Protein AF-A0A1Y3NST9-F1 (afdb_monomer_lite)

Radius of gyration: 18.48 Å; chains: 1; bounding box: 45×22×60 Å

Secondary structure (DSSP, 8-state):
--------------S---B---B-HHHHHTT----SBPSSGGGBTTS-EETTEEB--TTS--EEEEEETTEEEEEEPTTS--SSGGGBSSS-------

pLDDT: mean 79.69, std 19.72, range [33.66, 96.44]

Structure (mmCIF, N/CA/C/O backbone):
data_AF-A0A1Y3NST9-F1
#
_entry.id   AF-A0A1Y3NST9-F1
#
loop_
_atom_site.group_PDB
_atom_site.id
_atom_site.type_symbol
_atom_site.label_atom_id
_atom_site.label_alt_id
_atom_site.label_comp_id
_atom_site.label_asym_id
_atom_site.label_entity_id
_atom_site.label_seq_id
_atom_site.pdbx_PDB_ins_code
_atom_site.Cartn_x
_atom_site.Cartn_y
_atom_site.Cartn_z
_atom_site.occupancy
_atom_site.B_iso_or_equiv
_atom_site.auth_seq_id
_atom_site.auth_comp_id
_atom_site.auth_asym_id
_atom_site.auth_atom_id
_atom_site.pdbx_PDB_model_num
ATOM 1 N N . MET A 1 1 ? -27.997 12.093 -45.862 1.00 38.03 1 MET A N 1
ATOM 2 C CA . MET A 1 1 ? -28.508 12.673 -44.602 1.00 38.03 1 MET A CA 1
ATOM 3 C C . MET A 1 1 ? -28.651 11.531 -43.604 1.00 38.03 1 MET A C 1
ATOM 5 O O . MET A 1 1 ? -29.679 10.871 -43.591 1.00 38.03 1 MET A O 1
ATOM 9 N N . TYR A 1 2 ? -27.593 11.214 -42.857 1.00 33.66 2 TYR A N 1
ATOM 10 C CA . TYR A 1 2 ? -27.620 10.139 -41.861 1.00 33.66 2 TYR A CA 1
ATOM 11 C C . TYR A 1 2 ? -27.629 10.779 -40.476 1.00 33.66 2 TYR A C 1
ATOM 13 O O . TYR A 1 2 ? -26.679 11.462 -40.102 1.00 33.66 2 TYR A O 1
ATOM 21 N N . LYS A 1 3 ? -28.741 10.614 -39.753 1.00 37.38 3 LYS A N 1
ATOM 22 C CA . LYS A 1 3 ? -28.852 10.975 -38.338 1.00 37.38 3 LYS A CA 1
ATOM 23 C C . LYS A 1 3 ? -28.001 9.988 -37.538 1.00 37.38 3 LYS A C 1
ATOM 25 O O . LYS A 1 3 ? -28.390 8.835 -37.375 1.00 37.38 3 LYS A O 1
ATOM 30 N N . LEU A 1 4 ? -26.846 10.443 -37.062 1.00 39.56 4 LEU A N 1
ATOM 31 C CA . LEU A 1 4 ? -26.140 9.805 -35.957 1.00 39.56 4 LEU A CA 1
ATOM 32 C C . LEU A 1 4 ? -26.968 10.063 -34.695 1.00 39.56 4 LEU A C 1
ATOM 34 O O . LEU A 1 4 ? -27.131 11.204 -34.275 1.00 39.56 4 LEU A O 1
ATOM 38 N N . PHE A 1 5 ? -27.550 9.005 -34.136 1.00 43.56 5 PHE A N 1
ATOM 39 C CA . PHE A 1 5 ? -28.100 9.046 -32.789 1.00 43.56 5 PHE A CA 1
ATOM 40 C C . PHE A 1 5 ? -26.924 9.124 -31.813 1.00 43.56 5 PHE A C 1
ATOM 42 O O . PHE A 1 5 ? -26.272 8.119 -31.530 1.00 43.56 5 PHE A O 1
ATOM 49 N N . GLU A 1 6 ? -26.647 10.322 -31.308 1.00 48.69 6 GLU A N 1
ATOM 50 C CA . GLU A 1 6 ? -25.844 10.509 -30.106 1.00 48.69 6 GLU A CA 1
ATOM 51 C C . GLU A 1 6 ? -26.630 9.935 -28.927 1.00 48.69 6 GLU A C 1
ATOM 53 O O . GLU A 1 6 ? -27.509 10.578 -28.358 1.00 48.69 6 GLU A O 1
ATOM 58 N N . LYS A 1 7 ? -26.333 8.689 -28.556 1.00 42.84 7 LYS A N 1
ATOM 59 C CA . LYS A 1 7 ? -26.639 8.228 -27.207 1.00 42.84 7 LYS A CA 1
ATOM 60 C C . LYS A 1 7 ? -25.506 8.728 -26.322 1.00 42.84 7 LYS A C 1
ATOM 62 O O . LYS A 1 7 ? -24.536 8.014 -26.081 1.00 42.84 7 LYS A O 1
ATOM 67 N N . THR A 1 8 ? -25.615 9.975 -25.876 1.00 47.31 8 THR A N 1
ATOM 68 C CA . THR A 1 8 ? -24.874 10.458 -24.714 1.00 47.31 8 THR A CA 1
ATOM 69 C C . THR A 1 8 ? -25.330 9.612 -23.534 1.00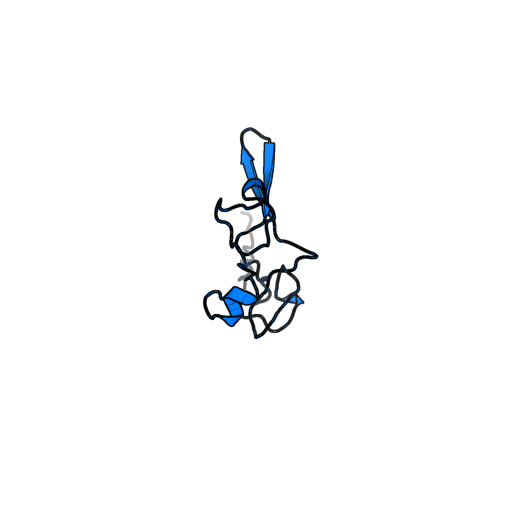 47.31 8 THR A C 1
ATOM 71 O O . THR A 1 8 ? -26.374 9.860 -22.935 1.00 47.31 8 THR A O 1
ATOM 74 N N . SER A 1 9 ? -24.595 8.539 -23.243 1.00 50.22 9 SER A N 1
ATOM 75 C CA . SER A 1 9 ? -24.689 7.904 -21.940 1.00 50.22 9 SER A CA 1
ATOM 76 C C . SER A 1 9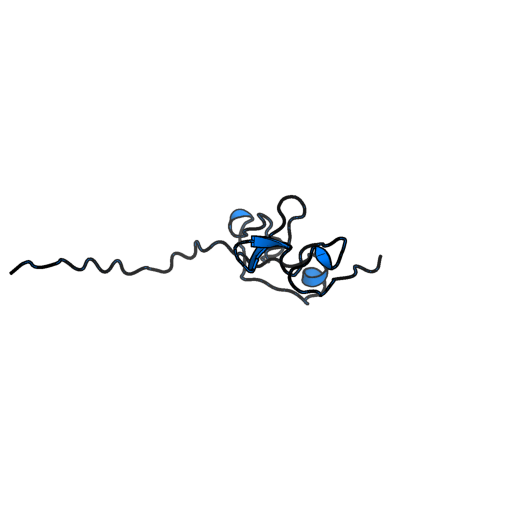 ? -24.192 8.935 -20.939 1.00 50.22 9 SER A C 1
ATOM 78 O O . SER A 1 9 ? -22.987 9.145 -20.800 1.00 50.22 9 SER A O 1
ATOM 80 N N . GLU A 1 10 ? -25.130 9.621 -20.300 1.00 47.97 10 GLU A N 1
ATOM 81 C CA . GLU A 1 10 ? -24.901 10.317 -19.046 1.00 47.97 10 GLU A CA 1
ATOM 82 C C . GLU A 1 10 ? -24.210 9.319 -18.108 1.00 47.97 10 GLU A C 1
ATOM 84 O O . GLU A 1 10 ? -24.818 8.359 -17.632 1.00 47.97 10 GLU A O 1
ATOM 89 N N . ILE A 1 11 ? -22.900 9.482 -17.915 1.00 50.22 11 ILE A N 1
ATOM 90 C CA . ILE A 1 11 ? -22.163 8.752 -16.890 1.00 50.22 11 ILE A CA 1
ATOM 91 C C . ILE A 1 11 ? -22.632 9.354 -15.570 1.00 50.22 11 ILE A C 1
ATOM 93 O O . ILE A 1 11 ? -22.072 10.329 -15.075 1.00 50.22 11 ILE A O 1
ATOM 97 N N . SER A 1 12 ? -23.705 8.791 -15.020 1.00 41.94 12 SER A N 1
ATOM 98 C CA . SER A 1 12 ? -23.953 8.869 -13.586 1.00 41.94 12 SER A CA 1
ATOM 99 C C . SER A 1 12 ? -22.675 8.385 -12.889 1.00 41.94 12 SER A C 1
ATOM 101 O O . SER A 1 12 ? -22.195 7.298 -13.234 1.00 41.94 12 SER A O 1
ATOM 103 N N . PRO A 1 13 ? -22.069 9.151 -11.964 1.00 46.91 13 PRO A N 1
ATOM 104 C CA . PRO A 1 13 ? -20.941 8.668 -11.187 1.00 46.91 13 PRO A CA 1
ATOM 105 C C . PRO A 1 13 ? -21.462 7.580 -10.245 1.00 46.91 13 PRO A C 1
ATOM 107 O O . PRO A 1 13 ? -21.817 7.842 -9.098 1.00 46.91 13 PRO A O 1
ATOM 110 N N . ASN A 1 14 ? -21.535 6.340 -10.729 1.00 49.12 14 ASN A N 1
ATOM 111 C CA . ASN A 1 14 ? -21.576 5.195 -9.837 1.00 49.12 14 ASN A CA 1
ATOM 112 C C . ASN A 1 14 ? -20.328 5.302 -8.959 1.00 49.12 14 ASN A C 1
ATOM 114 O O . ASN A 1 14 ? -19.204 5.317 -9.461 1.00 49.12 14 ASN A O 1
ATOM 118 N N . ASN A 1 15 ? -20.536 5.408 -7.649 1.00 55.19 15 ASN A N 1
ATOM 119 C CA . ASN A 1 15 ? -19.502 5.519 -6.621 1.00 55.19 15 ASN A CA 1
ATOM 120 C C . ASN A 1 15 ? -18.615 4.254 -6.495 1.00 55.19 15 ASN A C 1
ATOM 122 O O . ASN A 1 15 ? -17.943 4.080 -5.485 1.00 55.19 15 ASN A O 1
ATOM 126 N N . ASP A 1 16 ? -18.555 3.407 -7.525 1.00 63.97 16 ASP A N 1
ATOM 127 C CA . ASP A 1 16 ? -17.788 2.157 -7.593 1.00 63.97 16 ASP A CA 1
ATOM 128 C C . ASP A 1 16 ? -16.347 2.382 -8.091 1.00 63.97 16 ASP A C 1
ATOM 130 O O . ASP A 1 16 ? -15.715 1.501 -8.677 1.00 63.97 16 ASP A O 1
ATOM 134 N N . SER A 1 17 ? -15.798 3.587 -7.913 1.00 79.06 17 SER A N 1
ATOM 135 C CA . SER A 1 17 ? -14.400 3.839 -8.262 1.00 79.06 17 SER A CA 1
ATOM 136 C C . SER A 1 17 ? -13.494 3.276 -7.167 1.00 79.06 17 SER A C 1
ATOM 138 O O . SER A 1 17 ? -13.419 3.840 -6.072 1.00 79.06 17 SER A O 1
ATOM 140 N N . LEU A 1 18 ? -12.781 2.196 -7.480 1.00 91.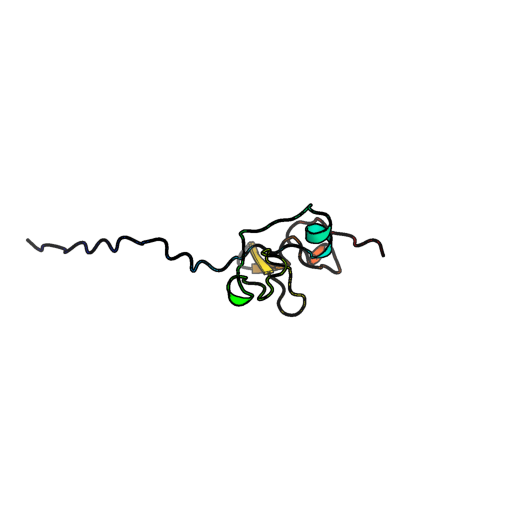06 18 LEU A N 1
ATOM 141 C CA . LEU A 1 18 ? -11.763 1.595 -6.621 1.00 91.06 18 LEU A CA 1
ATOM 142 C C . LEU A 1 18 ? -10.778 2.661 -6.093 1.00 91.06 18 LEU A C 1
ATOM 144 O O . LEU A 1 18 ? -10.243 3.483 -6.847 1.00 91.06 18 LEU A O 1
ATOM 148 N N . ILE A 1 19 ? -10.537 2.667 -4.785 1.00 93.06 19 ILE A N 1
ATOM 149 C CA . ILE A 1 19 ? -9.660 3.626 -4.113 1.00 93.06 19 ILE A CA 1
ATOM 150 C C . ILE A 1 19 ? -8.216 3.155 -4.263 1.00 93.06 19 ILE A C 1
ATOM 152 O O . ILE A 1 19 ? -7.795 2.169 -3.664 1.00 93.06 19 ILE A O 1
ATOM 156 N N . ILE A 1 20 ? -7.450 3.871 -5.084 1.00 91.19 20 ILE A N 1
ATOM 157 C CA . ILE A 1 20 ? -6.048 3.541 -5.387 1.00 91.19 20 ILE A CA 1
ATOM 158 C C . ILE A 1 20 ? -5.108 4.019 -4.270 1.00 91.19 20 ILE A C 1
ATOM 160 O O . ILE A 1 20 ? -4.047 3.440 -4.051 1.00 91.19 20 ILE A O 1
ATOM 164 N N . GLU A 1 21 ? -5.490 5.075 -3.550 1.00 90.12 21 GLU A N 1
ATOM 165 C CA . GLU A 1 21 ? -4.714 5.602 -2.429 1.00 90.12 21 GLU A CA 1
ATOM 166 C C . GLU A 1 21 ? -4.629 4.568 -1.301 1.00 90.12 21 GLU A C 1
ATOM 168 O O . GLU A 1 21 ? -5.587 3.853 -1.008 1.00 90.12 21 GLU A O 1
ATOM 173 N N . SER A 1 22 ? -3.490 4.501 -0.622 1.00 92.69 22 SER A N 1
ATOM 174 C CA . SER A 1 22 ? -3.331 3.677 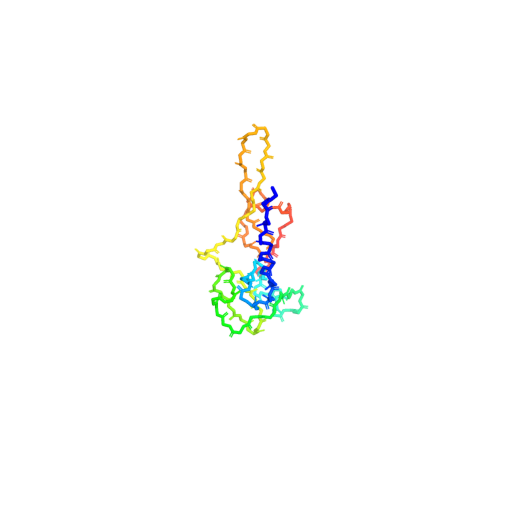0.572 1.00 92.69 22 SER A CA 1
ATOM 175 C C . SER A 1 22 ? -2.358 4.334 1.539 1.00 92.69 22 SER A C 1
ATOM 177 O O . SER A 1 22 ? -1.375 4.945 1.129 1.00 92.69 22 SER A O 1
ATOM 179 N N . CYS A 1 23 ? -2.635 4.210 2.832 1.00 93.06 23 CYS A N 1
ATOM 180 C CA . CYS A 1 23 ? -1.822 4.769 3.905 1.00 93.06 23 CYS A CA 1
ATOM 181 C C . CYS A 1 23 ? -1.030 3.688 4.637 1.00 93.06 23 CYS A C 1
ATOM 183 O O . CYS A 1 23 ? -1.522 2.580 4.841 1.00 93.06 23 CYS A O 1
ATOM 185 N N . ASP A 1 24 ? 0.162 4.015 5.140 1.00 91.88 24 ASP A N 1
ATOM 186 C CA . ASP A 1 24 ? 0.787 3.162 6.150 1.00 91.88 24 ASP A CA 1
ATOM 187 C C . ASP A 1 24 ? -0.054 3.208 7.438 1.00 91.88 24 ASP A C 1
ATOM 189 O O . ASP A 1 24 ? -0.506 4.266 7.895 1.00 91.88 24 ASP A O 1
ATOM 193 N N . LYS A 1 25 ? -0.265 2.039 8.049 1.00 92.19 25 LYS A N 1
ATOM 194 C CA . LYS A 1 25 ? -1.127 1.889 9.229 1.00 92.19 25 LYS A CA 1
ATOM 195 C C . LYS A 1 25 ? -0.666 2.733 10.421 1.00 92.19 25 LYS A C 1
ATOM 197 O O . LYS A 1 25 ? -1.502 3.192 11.199 1.00 92.19 25 LYS A O 1
ATOM 202 N N . ILE A 1 26 ? 0.641 2.925 10.599 1.00 91.50 26 ILE A N 1
ATOM 203 C CA . ILE A 1 26 ? 1.221 3.711 11.698 1.00 91.50 26 ILE A CA 1
ATOM 204 C C . ILE A 1 26 ? 0.937 5.199 11.467 1.00 91.50 26 ILE A C 1
ATOM 206 O O . ILE A 1 26 ? 0.539 5.916 12.390 1.00 91.50 26 ILE A O 1
ATOM 210 N N . LEU A 1 27 ? 1.069 5.664 10.224 1.00 91.19 27 LEU A N 1
ATOM 211 C CA . LEU A 1 27 ? 0.763 7.048 9.858 1.00 91.19 27 LEU A CA 1
ATOM 212 C C . LEU A 1 27 ? -0.734 7.355 9.955 1.00 91.19 27 LEU A C 1
ATOM 214 O O . LEU A 1 27 ? -1.102 8.409 10.473 1.00 91.19 27 LEU A O 1
ATOM 218 N N . HIS A 1 28 ? -1.597 6.412 9.578 1.00 93.12 28 HIS A N 1
ATOM 219 C CA . HIS A 1 28 ? -3.036 6.535 9.807 1.00 93.12 28 HIS A CA 1
ATOM 220 C C . HIS A 1 28 ? -3.378 6.608 11.308 1.00 93.12 28 HIS A C 1
ATOM 222 O O . HIS A 1 28 ? -4.068 7.528 11.743 1.00 93.12 28 HIS A O 1
ATOM 228 N N . LYS A 1 29 ? -2.829 5.704 12.137 1.00 93.31 29 LYS A N 1
ATOM 229 C CA . LYS A 1 29 ? -3.040 5.724 13.600 1.00 93.31 29 LYS A CA 1
ATOM 230 C C . LYS A 1 29 ? -2.573 7.026 14.256 1.00 93.31 29 LYS A C 1
ATOM 232 O O . LYS A 1 29 ? -3.187 7.479 15.216 1.00 93.31 29 LYS A O 1
ATOM 237 N N . SER A 1 30 ? -1.509 7.634 13.732 1.00 93.94 30 SER A N 1
ATOM 238 C CA . SER A 1 30 ? -1.007 8.938 14.184 1.00 93.94 30 SER A CA 1
ATOM 239 C C . SER A 1 30 ? -1.697 10.134 13.521 1.00 93.94 30 SER A C 1
ATOM 241 O O . SER A 1 30 ? -1.252 11.262 13.722 1.00 93.94 30 SER A O 1
ATOM 243 N N . LYS A 1 31 ? -2.789 9.913 12.770 1.00 93.12 31 LYS A N 1
ATOM 244 C CA . LYS A 1 31 ? -3.600 10.958 12.124 1.00 93.12 31 LYS A CA 1
ATOM 245 C C . LYS A 1 31 ? -2.837 11.789 11.082 1.00 93.12 31 LYS A C 1
ATOM 247 O O . LYS A 1 31 ? -3.210 12.927 10.808 1.00 93.12 31 LYS A O 1
ATOM 252 N N . LYS A 1 32 ? -1.778 11.220 10.496 1.00 90.94 32 LYS A N 1
ATOM 253 C CA . LYS A 1 32 ? -0.896 11.862 9.503 1.00 90.94 32 LYS A CA 1
ATOM 254 C C . LYS A 1 32 ? -1.163 11.430 8.061 1.00 90.94 32 LYS A C 1
ATOM 256 O O . LYS A 1 32 ? -0.551 11.981 7.154 1.00 90.94 32 LYS A O 1
ATOM 261 N N . CYS A 1 33 ? -2.028 10.441 7.847 1.00 90.62 33 CYS A N 1
ATOM 262 C CA . CYS A 1 33 ? -2.371 9.938 6.520 1.00 90.62 33 CYS A CA 1
ATOM 263 C C . CYS A 1 33 ? -3.855 9.566 6.452 1.00 90.62 33 CYS A C 1
ATOM 265 O O . CYS A 1 33 ? -4.376 8.927 7.372 1.00 90.62 33 CYS A O 1
ATOM 267 N N . TYR A 1 34 ? -4.501 9.955 5.353 1.00 89.81 34 TYR A N 1
ATOM 268 C CA . TYR A 1 34 ? -5.903 9.681 5.050 1.00 89.81 34 TYR A CA 1
ATOM 269 C C . TYR A 1 34 ? -6.066 9.392 3.559 1.00 89.81 34 TYR A C 1
ATOM 271 O O . TYR A 1 34 ? -5.290 9.878 2.739 1.00 89.81 34 TYR A O 1
ATOM 279 N N . THR A 1 35 ? -7.104 8.636 3.228 1.00 92.50 35 THR A N 1
ATOM 280 C CA . THR A 1 35 ? -7.544 8.359 1.859 1.00 92.50 35 THR A CA 1
ATOM 281 C C . THR A 1 35 ? -9.001 8.777 1.718 1.00 92.50 35 THR A C 1
ATOM 283 O O . THR A 1 35 ? -9.654 9.151 2.701 1.00 92.50 35 THR A O 1
ATOM 286 N N . ARG A 1 36 ? -9.561 8.629 0.516 1.00 94.50 36 ARG A N 1
ATOM 287 C CA . ARG A 1 36 ? -11.018 8.489 0.382 1.00 94.50 36 ARG A CA 1
ATOM 288 C C . ARG A 1 36 ? -11.552 7.402 1.324 1.00 94.50 36 ARG A C 1
ATOM 290 O O . ARG A 1 36 ? -10.848 6.437 1.637 1.00 94.50 36 ARG A O 1
ATOM 297 N N . LYS A 1 37 ? -12.787 7.590 1.800 1.00 94.94 37 LYS A N 1
ATOM 298 C CA . LYS A 1 37 ? -13.405 6.673 2.759 1.00 94.94 37 LYS A CA 1
ATOM 299 C C . LYS A 1 37 ? -13.780 5.361 2.082 1.00 94.94 37 LYS A C 1
ATOM 301 O O . LYS A 1 37 ? -14.527 5.382 1.112 1.00 94.94 37 LYS A O 1
ATOM 306 N N . CYS A 1 38 ? -13.307 4.254 2.637 1.00 95.31 38 CYS A N 1
ATOM 307 C CA . CYS A 1 38 ? -13.766 2.913 2.286 1.00 95.31 38 CYS A CA 1
ATOM 308 C C . CYS A 1 38 ? -14.829 2.428 3.284 1.00 95.31 38 CYS A C 1
ATOM 310 O O . CYS A 1 38 ? -14.833 2.824 4.457 1.00 95.31 38 CYS A O 1
ATOM 312 N N . ASN A 1 39 ? -15.726 1.568 2.818 1.00 95.81 39 ASN A N 1
ATOM 313 C CA . ASN A 1 39 ? -16.726 0.871 3.624 1.00 95.81 39 ASN A CA 1
ATOM 314 C C . ASN A 1 39 ? -16.344 -0.600 3.823 1.00 95.81 39 ASN A C 1
ATOM 316 O O . ASN A 1 39 ? -16.611 -1.162 4.882 1.00 95.81 39 ASN A O 1
ATOM 320 N N . ASN A 1 40 ? -15.710 -1.213 2.824 1.00 95.38 40 ASN A N 1
ATOM 321 C CA . ASN A 1 40 ? -15.235 -2.593 2.861 1.00 95.38 40 ASN A CA 1
ATOM 322 C C . ASN A 1 40 ? -13.880 -2.737 2.137 1.00 95.38 40 ASN A C 1
ATOM 324 O O . ASN A 1 40 ? -13.416 -1.808 1.477 1.00 95.38 40 ASN A O 1
ATOM 328 N N . ASP A 1 41 ? -13.235 -3.899 2.272 1.00 95.56 41 ASP A N 1
ATOM 329 C CA . ASP A 1 41 ? -11.906 -4.150 1.695 1.00 95.56 41 ASP A CA 1
ATOM 330 C C . ASP A 1 41 ? -11.870 -4.008 0.171 1.00 95.56 41 ASP A C 1
ATOM 332 O O . ASP A 1 41 ? -10.882 -3.503 -0.360 1.00 95.56 41 ASP A O 1
ATOM 336 N N . ASN A 1 42 ? -12.943 -4.397 -0.524 1.00 94.75 42 ASN A N 1
ATOM 337 C CA . ASN A 1 42 ? -13.009 -4.369 -1.986 1.00 94.75 42 ASN A CA 1
ATOM 338 C C . ASN A 1 42 ? -13.109 -2.945 -2.546 1.00 94.75 42 ASN A C 1
ATOM 340 O O . ASN A 1 42 ? -12.855 -2.745 -3.731 1.00 94.75 42 ASN A O 1
ATOM 344 N N . ASP A 1 43 ? -13.425 -1.955 -1.708 1.00 94.69 43 ASP A N 1
ATOM 345 C CA . ASP A 1 43 ? -13.387 -0.547 -2.104 1.00 94.69 43 ASP A CA 1
ATOM 346 C C . ASP A 1 43 ? -11.938 -0.063 -2.289 1.00 94.69 43 ASP A C 1
ATOM 348 O O . ASP A 1 43 ? -11.701 0.938 -2.961 1.00 94.69 43 ASP A O 1
ATOM 352 N N . CYS A 1 44 ? -10.956 -0.758 -1.704 1.00 93.81 44 CYS A N 1
ATOM 353 C CA . CYS A 1 44 ? -9.541 -0.411 -1.756 1.00 93.81 44 CYS A CA 1
ATOM 354 C C . CYS A 1 44 ? -8.795 -1.263 -2.783 1.00 93.81 44 CYS A C 1
ATOM 356 O O . CYS A 1 44 ? -8.864 -2.489 -2.759 1.00 93.81 44 CYS A O 1
ATOM 358 N N . PHE A 1 45 ? -7.941 -0.643 -3.598 1.00 93.38 45 PHE A N 1
ATOM 359 C CA . PHE A 1 45 ? -7.031 -1.375 -4.484 1.00 93.38 45 PHE A CA 1
ATOM 360 C C . PHE A 1 45 ? -6.079 -2.296 -3.699 1.00 93.38 45 PHE A C 1
ATOM 362 O O . PHE A 1 45 ? -5.766 -3.402 -4.136 1.00 93.38 45 PHE A O 1
ATOM 369 N N . SER A 1 46 ? -5.658 -1.870 -2.503 1.00 93.19 46 SER A N 1
ATOM 370 C CA . SER A 1 46 ? -4.859 -2.684 -1.578 1.00 93.19 46 SER A CA 1
ATOM 371 C C . SER A 1 46 ? -5.629 -3.862 -0.967 1.00 93.19 46 SER A C 1
ATOM 373 O O . SER A 1 46 ? -5.022 -4.727 -0.327 1.00 93.19 46 SER A O 1
ATOM 375 N N . ASN A 1 47 ? -6.951 -3.912 -1.157 1.00 95.12 47 ASN A N 1
ATOM 376 C CA . ASN A 1 47 ? -7.855 -4.886 -0.561 1.00 95.12 47 ASN A CA 1
ATOM 377 C C . ASN A 1 47 ? -7.756 -4.913 0.977 1.00 95.12 47 ASN A C 1
ATOM 379 O O . ASN A 1 47 ? -7.623 -5.982 1.578 1.00 95.12 47 ASN A O 1
ATOM 383 N N . ASN A 1 48 ? -7.687 -3.730 1.597 1.00 95.50 48 ASN A N 1
ATOM 384 C CA . ASN A 1 48 ? -7.518 -3.567 3.040 1.00 95.50 48 ASN A CA 1
ATOM 385 C C . ASN A 1 48 ? -8.088 -2.219 3.508 1.00 95.50 48 ASN A C 1
ATOM 387 O O . ASN A 1 48 ? -7.410 -1.186 3.454 1.00 95.50 48 ASN A O 1
ATOM 391 N N . CYS A 1 49 ? -9.330 -2.244 3.981 1.00 95.88 49 CYS A N 1
ATOM 392 C CA . CYS A 1 49 ? -10.022 -1.114 4.574 1.00 95.88 49 CYS A CA 1
ATOM 393 C C . CYS A 1 49 ? -9.946 -1.189 6.102 1.00 95.88 49 CYS A C 1
ATOM 395 O O . CYS A 1 49 ? -10.448 -2.112 6.738 1.00 95.88 49 CYS A O 1
ATOM 397 N N . TYR A 1 50 ? -9.348 -0.178 6.727 1.00 96.44 50 TYR A N 1
ATOM 398 C CA . TYR A 1 50 ? -9.219 -0.102 8.178 1.00 96.44 50 TYR A CA 1
ATOM 399 C C . TYR A 1 50 ? -9.669 1.271 8.670 1.00 96.44 50 TYR A C 1
ATOM 401 O O . TYR A 1 50 ? -9.114 2.288 8.260 1.00 96.44 50 TYR A O 1
ATOM 409 N N . ASN A 1 51 ? -10.664 1.305 9.563 1.00 96.19 51 ASN A N 1
ATOM 410 C CA . ASN A 1 51 ? -11.253 2.544 10.093 1.00 96.19 51 ASN A CA 1
ATOM 411 C C . ASN A 1 51 ? -11.607 3.553 8.985 1.00 96.19 51 ASN A C 1
ATOM 413 O O . ASN A 1 51 ? -11.212 4.720 9.025 1.00 96.19 51 ASN A O 1
ATOM 417 N N . ASN A 1 52 ? -12.320 3.072 7.964 1.00 96.00 52 ASN A N 1
ATOM 418 C CA . ASN A 1 52 ? -12.713 3.841 6.783 1.00 96.00 52 ASN A CA 1
ATOM 419 C C . ASN A 1 52 ? -11.547 4.446 5.987 1.00 96.00 52 ASN A C 1
ATOM 421 O O . ASN A 1 52 ? -11.742 5.428 5.282 1.00 96.00 52 ASN A O 1
ATOM 425 N N . THR A 1 53 ? -10.337 3.904 6.096 1.00 96.00 53 THR A N 1
ATOM 426 C CA . THR A 1 53 ? -9.163 4.346 5.334 1.00 96.00 53 THR A CA 1
ATOM 427 C C . THR A 1 53 ? -8.514 3.139 4.670 1.00 96.00 53 THR A C 1
ATOM 429 O O . THR A 1 53 ? -8.328 2.105 5.312 1.00 96.00 53 THR A O 1
ATOM 432 N N . CYS A 1 54 ? -8.147 3.260 3.397 1.00 95.31 54 CYS A N 1
ATOM 433 C CA . CYS A 1 54 ? -7.406 2.213 2.705 1.00 95.31 54 CYS A CA 1
ATOM 434 C C . CYS A 1 54 ? -5.970 2.179 3.229 1.00 95.31 54 CYS A C 1
ATOM 436 O O . CYS A 1 54 ? -5.273 3.196 3.244 1.00 95.31 54 CYS A O 1
ATOM 438 N N . ILE A 1 55 ? -5.524 1.015 3.695 1.00 95.56 55 ILE A N 1
ATOM 439 C CA . ILE A 1 55 ? -4.185 0.816 4.254 1.00 95.56 55 ILE A CA 1
ATOM 440 C C . ILE A 1 55 ? -3.358 -0.036 3.299 1.00 95.56 55 ILE A C 1
ATOM 442 O O . ILE A 1 55 ? -3.891 -0.901 2.605 1.00 95.56 55 ILE A O 1
ATOM 446 N N . THR A 1 56 ? -2.048 0.195 3.264 1.00 94.81 56 THR A N 1
ATOM 447 C CA . THR A 1 56 ? -1.131 -0.598 2.442 1.00 94.81 56 THR A CA 1
ATOM 448 C C . THR A 1 56 ? -1.199 -2.084 2.790 1.00 94.81 56 THR A C 1
ATOM 450 O O . THR A 1 56 ? -1.429 -2.483 3.939 1.00 94.81 56 THR A O 1
ATOM 453 N N . ASN A 1 57 ? -1.013 -2.927 1.776 1.00 93.69 57 ASN A N 1
ATOM 454 C CA . ASN A 1 57 ? -1.064 -4.375 1.914 1.00 93.69 57 ASN A CA 1
ATOM 455 C C . ASN A 1 57 ? 0.264 -4.976 1.468 1.00 93.69 57 ASN A C 1
ATOM 457 O O . ASN A 1 57 ? 0.564 -5.060 0.283 1.00 93.69 57 ASN A O 1
ATOM 461 N N . THR A 1 58 ? 1.054 -5.468 2.421 1.00 88.06 58 THR A N 1
ATOM 462 C CA . THR A 1 58 ? 2.376 -6.035 2.128 1.00 88.06 58 THR A CA 1
ATOM 463 C C . THR A 1 58 ? 2.332 -7.289 1.254 1.00 88.06 58 THR A C 1
ATOM 465 O O . THR A 1 58 ? 3.346 -7.620 0.647 1.00 88.06 58 THR A O 1
ATOM 468 N N . ALA A 1 59 ? 1.193 -7.990 1.191 1.00 89.50 59 ALA A N 1
ATOM 469 C CA . ALA A 1 59 ? 1.000 -9.130 0.295 1.00 89.50 59 ALA A CA 1
ATOM 470 C C . ALA A 1 59 ? 0.628 -8.702 -1.136 1.00 89.50 59 ALA A C 1
ATOM 472 O O . ALA A 1 59 ? 0.827 -9.471 -2.074 1.00 89.50 59 ALA A O 1
ATOM 473 N N . LYS A 1 60 ? 0.098 -7.484 -1.307 1.00 87.25 60 LYS A N 1
ATOM 474 C CA . LYS A 1 60 ? -0.308 -6.897 -2.592 1.00 87.25 60 LYS A CA 1
ATOM 475 C C . LYS A 1 60 ? 0.102 -5.413 -2.661 1.00 87.25 60 LYS A C 1
ATOM 477 O O . LYS A 1 60 ? -0.772 -4.547 -2.635 1.00 87.25 60 LYS A O 1
ATOM 482 N N . PRO A 1 61 ? 1.413 -5.106 -2.695 1.00 89.25 61 PRO A N 1
ATOM 483 C CA . PRO A 1 61 ? 1.876 -3.725 -2.703 1.00 89.25 61 PRO A CA 1
ATOM 484 C C . PRO A 1 61 ? 1.546 -3.040 -4.029 1.00 89.25 61 PRO A C 1
ATOM 486 O O . PRO A 1 61 ? 1.624 -3.652 -5.099 1.00 89.25 61 PRO A O 1
ATOM 489 N N . LEU A 1 62 ? 1.222 -1.751 -3.964 1.00 89.19 62 LEU A N 1
ATOM 490 C CA . LEU A 1 62 ? 0.995 -0.939 -5.154 1.00 89.19 62 LEU A CA 1
ATOM 491 C C . LEU A 1 62 ? 2.327 -0.526 -5.797 1.00 89.19 62 LEU A C 1
ATOM 493 O O . LEU A 1 62 ? 3.257 -0.088 -5.115 1.00 89.19 62 LEU A O 1
ATOM 497 N N . TYR A 1 63 ? 2.401 -0.609 -7.126 1.00 90.25 63 TYR A N 1
ATOM 498 C CA . TYR A 1 63 ? 3.548 -0.155 -7.912 1.00 90.25 63 TYR A CA 1
ATOM 499 C C . TYR A 1 63 ? 3.143 0.944 -8.891 1.00 90.25 63 TYR A C 1
ATOM 501 O O . TYR A 1 63 ? 2.117 0.853 -9.560 1.00 90.25 63 TYR A O 1
ATOM 509 N N . ILE A 1 64 ? 3.996 1.956 -9.015 1.00 88.88 64 ILE A N 1
ATOM 510 C CA . ILE A 1 64 ? 3.892 3.028 -9.999 1.00 88.88 64 ILE A CA 1
ATOM 511 C C . ILE A 1 64 ? 5.038 2.863 -10.996 1.00 88.88 64 ILE A C 1
ATOM 513 O O . ILE A 1 64 ? 6.216 2.843 -10.627 1.00 88.88 64 ILE A O 1
ATOM 517 N N . CYS A 1 65 ? 4.689 2.747 -12.274 1.00 90.44 65 CYS A N 1
ATOM 518 C CA . CYS A 1 65 ? 5.643 2.554 -13.359 1.00 90.44 65 CYS A CA 1
ATOM 519 C C . CYS A 1 65 ? 5.882 3.858 -14.122 1.00 90.44 65 CYS A C 1
ATOM 521 O O . CYS A 1 65 ? 4.941 4.569 -14.467 1.00 90.44 65 CYS A O 1
ATOM 523 N N . LYS A 1 66 ? 7.149 4.154 -14.429 1.00 88.56 66 LYS A N 1
ATOM 524 C CA . LYS A 1 66 ? 7.534 5.201 -15.385 1.00 88.56 66 LYS A CA 1
ATOM 525 C C . LYS A 1 66 ? 8.236 4.572 -16.576 1.00 88.56 66 LYS A C 1
ATOM 527 O O . LYS A 1 66 ? 9.030 3.646 -16.403 1.00 88.56 66 LYS A O 1
ATOM 532 N N . SER A 1 67 ? 7.986 5.112 -17.764 1.00 91.12 67 SER A N 1
ATOM 533 C CA . SER A 1 67 ? 8.761 4.788 -18.960 1.00 91.12 67 SER A CA 1
ATOM 534 C C . SER A 1 67 ? 9.906 5.783 -19.127 1.00 91.12 67 SER A C 1
ATOM 536 O O . SER A 1 67 ? 9.708 6.992 -18.993 1.00 91.12 67 SER A O 1
ATOM 538 N N . LYS A 1 68 ? 11.108 5.284 -19.417 1.00 88.94 68 LYS A N 1
ATOM 539 C CA . LYS A 1 68 ? 12.256 6.091 -19.843 1.00 88.94 68 LYS A CA 1
ATOM 540 C C . LYS A 1 68 ? 12.944 5.374 -21.001 1.00 88.94 68 LYS A C 1
ATOM 542 O O . LYS A 1 68 ? 13.463 4.278 -20.821 1.00 88.94 68 LYS A O 1
ATOM 547 N N . HIS A 1 69 ? 12.931 5.994 -22.182 1.00 90.38 69 HIS A N 1
ATOM 548 C CA . HIS A 1 69 ? 13.508 5.442 -23.419 1.00 90.38 69 HIS A CA 1
ATOM 549 C C . HIS A 1 69 ? 13.001 4.029 -23.770 1.00 90.38 69 HIS A C 1
ATOM 551 O O . HIS A 1 69 ? 13.786 3.150 -24.099 1.00 90.38 69 HIS A O 1
ATOM 557 N N . GLY A 1 70 ? 11.693 3.780 -23.646 1.00 89.69 70 GLY A N 1
ATOM 558 C CA . GLY A 1 70 ? 11.101 2.470 -23.961 1.00 89.69 70 GLY A CA 1
ATOM 559 C C . GLY A 1 70 ? 11.291 1.398 -22.883 1.00 89.69 70 GLY A C 1
ATOM 560 O O . GLY A 1 70 ? 10.701 0.327 -22.984 1.00 89.69 70 GLY A O 1
ATOM 561 N N . HIS A 1 71 ? 12.039 1.689 -21.815 1.00 90.25 71 HIS A N 1
ATOM 562 C CA . HIS A 1 71 ? 12.154 0.812 -20.655 1.00 90.25 71 HIS A CA 1
ATOM 563 C C . HIS A 1 71 ? 11.198 1.251 -19.547 1.00 90.25 71 HIS A C 1
ATOM 565 O O . HIS A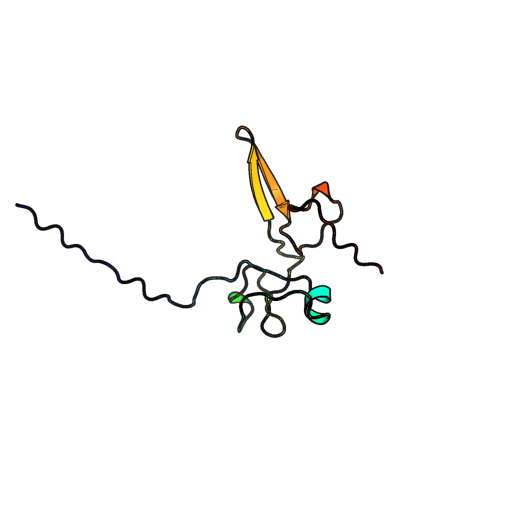 1 71 ? 11.192 2.415 -19.137 1.00 90.25 71 HIS A O 1
ATOM 571 N N . PHE A 1 72 ? 10.421 0.304 -19.023 1.00 90.56 72 PHE A N 1
ATOM 572 C CA . PHE A 1 72 ? 9.577 0.527 -17.856 1.00 90.56 72 PHE A CA 1
ATOM 573 C C . PHE A 1 72 ? 10.349 0.219 -16.5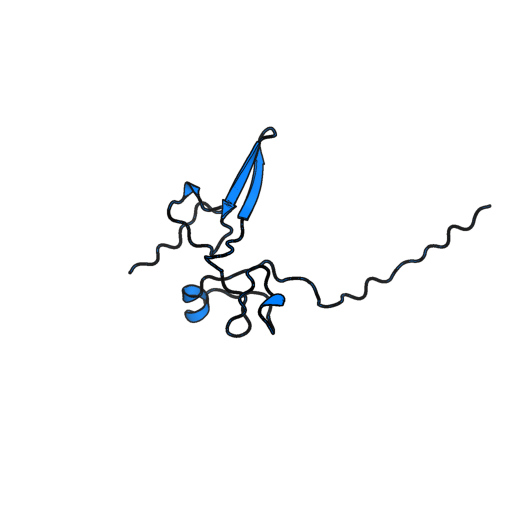79 1.00 90.56 72 PHE A C 1
ATOM 575 O O . PHE A 1 72 ? 10.931 -0.854 -16.426 1.00 90.56 72 PHE A O 1
ATOM 582 N N . LYS A 1 73 ? 10.316 1.158 -15.637 1.00 90.38 73 LYS A N 1
ATOM 583 C CA . LYS A 1 73 ? 10.764 0.937 -14.266 1.00 90.38 73 LYS A CA 1
ATOM 584 C C . LYS A 1 73 ? 9.586 1.155 -13.331 1.00 90.38 73 LYS A C 1
ATOM 586 O O . LYS A 1 73 ? 9.033 2.253 -13.282 1.00 90.38 73 LYS A O 1
ATOM 591 N N . CYS A 1 74 ? 9.229 0.112 -12.594 1.00 91.25 74 CYS A N 1
ATOM 592 C CA . CYS A 1 74 ? 8.171 0.142 -11.594 1.00 91.25 74 CYS A CA 1
ATOM 593 C C . CYS A 1 74 ? 8.779 0.214 -10.198 1.00 91.25 74 CYS A C 1
ATOM 595 O O . CYS A 1 74 ? 9.719 -0.512 -9.880 1.00 91.25 74 CYS A O 1
ATOM 597 N N . LEU A 1 75 ? 8.247 1.115 -9.385 1.00 91.12 75 LEU A N 1
ATOM 598 C CA . LEU A 1 75 ? 8.668 1.357 -8.011 1.00 91.12 75 LEU A CA 1
ATOM 599 C C . LEU A 1 75 ? 7.434 1.319 -7.120 1.00 91.12 75 LEU A C 1
ATOM 601 O O . LEU A 1 75 ? 6.339 1.637 -7.578 1.00 91.12 75 LEU A O 1
ATOM 605 N N . LYS A 1 76 ? 7.588 0.911 -5.866 1.00 90.56 76 LYS A N 1
ATOM 606 C CA . LYS A 1 76 ? 6.485 0.889 -4.907 1.00 90.56 76 LYS A CA 1
ATOM 607 C C . LYS A 1 76 ? 5.929 2.297 -4.718 1.00 90.56 76 LYS A C 1
ATOM 609 O O . LYS A 1 76 ? 6.699 3.258 -4.656 1.00 90.56 76 LYS A O 1
ATOM 614 N N . ALA A 1 77 ? 4.607 2.397 -4.656 1.00 88.25 77 ALA A N 1
ATOM 615 C CA . ALA A 1 77 ? 3.907 3.651 -4.433 1.00 88.25 77 ALA A CA 1
ATOM 616 C C . ALA A 1 77 ? 4.295 4.284 -3.090 1.00 88.25 77 ALA A C 1
ATOM 618 O O . ALA A 1 77 ? 4.871 3.641 -2.211 1.00 88.25 77 ALA A O 1
ATOM 619 N N . ASP A 1 78 ? 3.962 5.558 -2.923 1.00 81.31 78 ASP A N 1
ATOM 620 C CA . ASP A 1 78 ? 4.171 6.231 -1.647 1.00 81.31 78 ASP A CA 1
ATOM 621 C C . ASP A 1 78 ? 3.374 5.528 -0.535 1.00 81.31 78 ASP A C 1
ATOM 623 O O . ASP A 1 78 ? 2.335 4.925 -0.792 1.00 81.31 78 ASP A O 1
ATOM 627 N N . GLN A 1 79 ? 3.871 5.593 0.706 1.00 86.38 79 GLN A N 1
ATOM 628 C CA . GLN A 1 79 ? 3.335 4.885 1.886 1.00 86.38 79 GLN A CA 1
ATOM 629 C C . GLN A 1 79 ? 3.547 3.359 1.906 1.00 86.38 79 GLN A C 1
ATOM 631 O O . GLN A 1 79 ? 3.407 2.746 2.968 1.00 86.38 79 GLN A O 1
ATOM 636 N N . GLU A 1 80 ? 3.926 2.732 0.789 1.00 87.88 80 GLU A N 1
ATOM 637 C CA . GLU A 1 80 ? 4.331 1.326 0.782 1.00 87.88 80 GLU A CA 1
ATOM 638 C C . GLU A 1 80 ? 5.660 1.121 1.514 1.00 87.88 80 GLU A C 1
ATOM 640 O O . GLU A 1 80 ? 6.553 1.973 1.539 1.00 87.88 80 GLU A O 1
ATOM 645 N N . ARG A 1 81 ? 5.829 -0.066 2.103 1.00 84.31 81 ARG A N 1
ATOM 646 C CA . ARG A 1 81 ? 7.084 -0.408 2.778 1.00 84.31 81 ARG A CA 1
ATOM 647 C C . ARG A 1 81 ? 8.165 -0.768 1.762 1.00 84.31 81 ARG A C 1
ATOM 649 O O . ARG A 1 81 ? 8.142 -1.835 1.137 1.00 84.31 81 ARG A O 1
ATOM 656 N N . CYS A 1 82 ? 9.173 0.087 1.670 1.00 83.56 82 CYS A N 1
ATOM 657 C CA . CYS A 1 82 ? 10.409 -0.184 0.943 1.00 83.56 82 CYS A CA 1
ATOM 658 C C . CYS A 1 82 ? 11.495 -0.689 1.890 1.00 83.56 82 CYS A C 1
ATOM 660 O O . CYS A 1 82 ? 11.567 -0.264 3.042 1.00 83.56 82 CYS A O 1
ATOM 662 N N . LYS A 1 83 ? 12.354 -1.594 1.410 1.00 82.88 83 LYS A N 1
ATOM 663 C CA . LYS A 1 83 ? 13.581 -1.967 2.140 1.00 82.88 83 LYS A CA 1
ATOM 664 C C . LYS A 1 83 ? 14.732 -1.019 1.813 1.00 82.88 83 LYS A C 1
ATOM 666 O O . LYS A 1 83 ? 15.534 -0.693 2.684 1.00 82.88 83 LYS A O 1
ATOM 671 N N . HIS A 1 84 ? 14.759 -0.535 0.575 1.00 80.88 84 HIS A N 1
ATOM 672 C CA . HIS A 1 84 ? 15.768 0.375 0.048 1.00 80.88 84 HIS A CA 1
ATOM 673 C C . HIS A 1 84 ? 15.101 1.539 -0.689 1.00 80.88 84 HIS A C 1
ATOM 675 O O . HIS A 1 84 ? 14.048 1.361 -1.298 1.00 80.88 84 HIS A O 1
ATOM 681 N N . ASN A 1 85 ? 15.726 2.721 -0.690 1.00 77.69 85 ASN A N 1
ATOM 682 C CA . ASN A 1 85 ? 15.196 3.901 -1.393 1.00 77.69 85 ASN A CA 1
ATOM 683 C C . ASN A 1 85 ? 15.004 3.648 -2.894 1.00 77.69 85 ASN A C 1
ATOM 685 O O . ASN A 1 85 ? 14.123 4.228 -3.514 1.00 77.69 85 ASN A O 1
ATOM 689 N N . THR A 1 86 ? 15.809 2.756 -3.472 1.00 82.31 86 THR A N 1
ATOM 690 C CA . THR A 1 86 ? 15.728 2.359 -4.880 1.00 82.31 86 THR A CA 1
ATOM 691 C C . THR A 1 86 ? 14.472 1.559 -5.223 1.00 82.31 86 THR A C 1
ATOM 693 O O . THR A 1 86 ? 14.204 1.393 -6.410 1.00 82.31 86 THR A O 1
ATOM 696 N N . GLU A 1 87 ? 13.720 1.075 -4.225 1.00 84.69 87 GLU A N 1
ATOM 697 C CA . GLU A 1 87 ? 12.435 0.387 -4.401 1.00 84.69 87 GLU A CA 1
ATOM 698 C C . GLU A 1 87 ? 11.234 1.343 -4.384 1.00 84.69 87 GLU A C 1
ATOM 700 O O . GLU A 1 87 ? 10.164 0.946 -4.835 1.00 84.69 87 GLU A O 1
ATOM 705 N N . CYS A 1 88 ? 11.386 2.563 -3.861 1.00 85.62 88 CYS A N 1
ATOM 706 C CA . CYS A 1 88 ? 10.298 3.517 -3.626 1.00 85.62 88 CYS A CA 1
ATOM 707 C C . CYS A 1 88 ? 10.197 4.553 -4.752 1.00 85.62 88 CYS A C 1
ATOM 709 O O . CYS A 1 88 ? 11.208 5.001 -5.292 1.00 85.62 88 CYS A O 1
ATOM 711 N N . TYR A 1 89 ? 8.966 4.918 -5.117 1.00 84.12 89 TYR A N 1
ATOM 712 C CA . TYR A 1 89 ? 8.679 5.823 -6.228 1.00 84.12 89 TYR A CA 1
ATOM 713 C C . TYR A 1 89 ? 9.067 7.273 -5.933 1.00 84.12 89 TYR A C 1
ATOM 715 O O . TYR A 1 89 ? 9.804 7.879 -6.718 1.00 84.12 89 TYR A O 1
ATOM 723 N N . SER A 1 90 ? 8.606 7.837 -4.813 1.00 71.81 90 SER A N 1
ATOM 724 C CA . SER A 1 90 ? 9.280 8.995 -4.241 1.00 71.81 90 SER A CA 1
ATOM 725 C C . SER A 1 90 ? 10.557 8.482 -3.592 1.00 71.81 90 SER A C 1
ATOM 727 O O . SER A 1 90 ? 10.551 7.484 -2.878 1.00 71.81 90 SER A O 1
ATOM 729 N N . SER A 1 91 ? 11.688 9.145 -3.797 1.00 58.00 91 SER A N 1
ATOM 730 C CA . SER A 1 91 ? 12.951 8.791 -3.133 1.00 58.00 91 SER A CA 1
ATOM 731 C C . SER A 1 91 ? 12.908 8.987 -1.599 1.00 58.00 91 SER A C 1
ATOM 733 O O . SER A 1 91 ? 13.957 9.107 -0.965 1.00 58.00 91 SER A O 1
ATOM 735 N N . TYR A 1 92 ? 11.712 9.077 -1.004 1.00 51.75 92 TYR A N 1
ATOM 736 C CA . TYR A 1 92 ? 11.436 9.335 0.395 1.00 51.75 92 TYR A CA 1
ATOM 737 C C . TYR A 1 92 ? 11.085 8.032 1.114 1.00 51.75 92 TYR A C 1
ATOM 739 O O . TYR A 1 92 ? 10.133 7.331 0.786 1.00 51.75 92 TYR A O 1
ATOM 747 N N . PHE A 1 93 ? 11.885 7.707 2.123 1.00 53.62 93 PHE A N 1
ATOM 748 C CA . PHE A 1 93 ? 11.761 6.482 2.898 1.00 53.62 93 PHE A CA 1
ATOM 749 C C . PHE A 1 93 ? 11.104 6.778 4.245 1.00 53.62 93 PHE A C 1
ATOM 751 O O . PHE A 1 93 ? 11.660 7.523 5.057 1.00 53.62 93 PHE A O 1
ATOM 758 N N . PHE A 1 94 ? 9.967 6.147 4.542 1.00 54.41 94 PHE A N 1
ATOM 759 C CA . PHE A 1 94 ? 9.440 6.125 5.905 1.00 54.41 94 PHE A CA 1
ATOM 760 C C . PHE A 1 94 ? 10.254 5.125 6.740 1.00 54.41 94 PHE A C 1
ATOM 762 O O . PHE A 1 94 ? 9.943 3.935 6.810 1.00 54.41 94 PHE A O 1
ATOM 769 N N . LYS A 1 95 ? 11.337 5.603 7.378 1.00 46.41 95 LYS A N 1
ATOM 770 C CA . LYS A 1 95 ? 12.059 4.838 8.409 1.00 46.41 95 LYS A CA 1
ATOM 771 C C . LYS A 1 95 ? 11.122 4.681 9.597 1.00 46.41 95 LYS A C 1
ATOM 773 O O . LYS A 1 95 ? 11.035 5.569 10.439 1.00 46.41 95 LYS A O 1
ATOM 778 N N . ASN A 1 96 ? 10.459 3.530 9.679 1.00 46.41 96 ASN A N 1
ATOM 779 C CA . ASN A 1 96 ? 9.912 3.045 10.937 1.00 46.41 96 ASN A CA 1
ATOM 780 C C . ASN A 1 96 ? 11.099 2.849 11.890 1.00 46.41 96 ASN A C 1
ATOM 782 O O . ASN A 1 96 ? 11.817 1.853 11.798 1.00 46.41 96 ASN A O 1
ATOM 786 N N . LYS A 1 97 ? 11.360 3.842 12.749 1.00 34.97 97 LYS A N 1
ATOM 787 C CA . LYS A 1 97 ? 12.212 3.645 13.922 1.00 34.97 97 LYS A CA 1
ATOM 788 C C . LYS A 1 97 ? 11.503 2.599 14.786 1.00 34.97 97 LYS A C 1
ATOM 790 O O . LYS A 1 97 ? 10.378 2.842 15.218 1.00 34.97 97 LYS A O 1
ATOM 795 N N . LYS A 1 98 ? 12.124 1.421 14.888 1.00 34.25 98 LYS A N 1
ATOM 796 C CA . LYS A 1 98 ? 11.786 0.396 15.878 1.00 34.25 98 LYS A CA 1
ATOM 797 C C . LYS A 1 98 ? 11.889 0.977 17.280 1.00 34.25 98 LYS A C 1
ATOM 799 O O . LYS A 1 98 ? 12.794 1.821 17.476 1.00 34.25 98 LYS A O 1
#

Foldseek 3Di:
DDDDPPPPPPPPPPVLPAWADAAAPVCVVVVNDFTQFDPALRSHPCSDHDPRGHHHHPVRFDWDWDDDPNDIDIATEPNDADPALSRHPPSDHDPPPD

Sequence (98 aa):
MYKLFEKTSEISPNNDSLIIESCDKILHKSKKCYTRKCNNDNDCFSNNCYNNTCITNTAKPLYICKSKHGHFKCLKADQERCKHNTECYSSYFFKNKK